Protein AF-K9X4X9-F1 (afdb_monomer_lite)

Structure (mmCIF, N/CA/C/O backbone):
data_AF-K9X4X9-F1
#
_entry.id   AF-K9X4X9-F1
#
loop_
_atom_site.group_PDB
_atom_site.id
_atom_site.type_symbol
_atom_site.label_atom_id
_atom_site.label_alt_id
_atom_site.label_comp_id
_atom_site.label_asym_id
_atom_site.label_entity_id
_atom_site.label_seq_id
_atom_site.pdbx_PDB_ins_code
_atom_site.Cartn_x
_atom_site.Cartn_y
_atom_site.Cartn_z
_atom_site.occupancy
_atom_site.B_iso_or_equiv
_atom_site.auth_seq_id
_atom_site.auth_comp_id
_atom_site.auth_asym_id
_atom_site.auth_atom_id
_atom_site.pdbx_PDB_model_num
ATOM 1 N N . MET A 1 1 ? 23.370 37.258 -45.694 1.00 56.53 1 MET A N 1
ATOM 2 C CA . MET A 1 1 ? 23.788 35.874 -45.367 1.00 56.53 1 MET A CA 1
ATOM 3 C 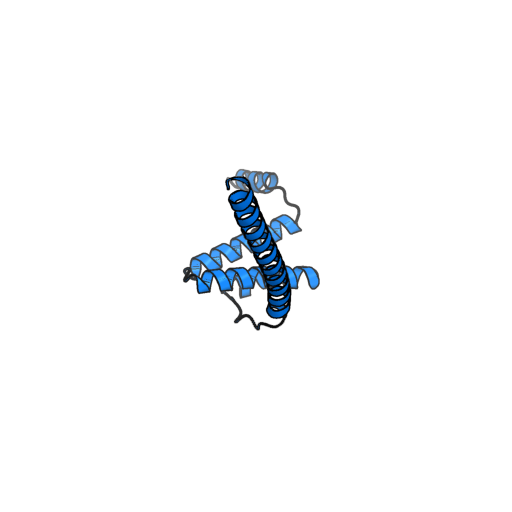C . MET A 1 1 ? 23.492 35.507 -43.913 1.00 56.53 1 MET A C 1
ATOM 5 O O . MET A 1 1 ? 23.043 34.399 -43.683 1.00 56.53 1 MET A O 1
ATOM 9 N N . GLN A 1 2 ? 23.665 36.429 -42.957 1.00 54.97 2 GLN A N 1
ATOM 10 C CA . GLN A 1 2 ? 23.381 36.208 -41.527 1.00 54.97 2 GLN A CA 1
ATOM 11 C C . GLN A 1 2 ? 21.885 35.968 -41.223 1.00 54.97 2 GLN A C 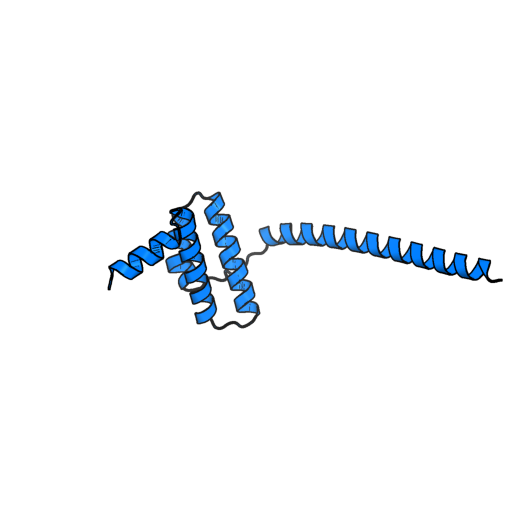1
ATOM 13 O O . GLN A 1 2 ? 21.556 34.992 -40.563 1.00 54.97 2 GLN A O 1
ATOM 18 N N . TYR A 1 3 ? 20.989 36.744 -41.846 1.00 58.16 3 TYR A N 1
ATOM 19 C CA . TYR A 1 3 ? 19.528 36.596 -41.716 1.00 58.16 3 TYR A CA 1
ATOM 20 C C . TYR A 1 3 ? 18.979 35.215 -42.128 1.00 58.16 3 TYR A C 1
ATOM 22 O O . TYR A 1 3 ? 18.057 34.705 -41.510 1.00 58.16 3 TYR A O 1
ATOM 30 N N . HIS A 1 4 ? 19.580 34.551 -43.123 1.00 59.78 4 HIS A N 1
ATOM 31 C CA . HIS A 1 4 ? 19.112 33.228 -43.562 1.00 59.78 4 HIS A CA 1
ATOM 32 C C . HIS A 1 4 ? 19.465 32.098 -42.590 1.00 59.78 4 HIS A C 1
ATOM 34 O O . HIS A 1 4 ? 18.807 31.062 -42.592 1.00 59.78 4 HIS A O 1
ATOM 40 N N . ILE A 1 5 ? 20.514 32.269 -41.783 1.00 63.44 5 ILE A N 1
ATOM 41 C CA . ILE A 1 5 ? 20.930 31.257 -40.807 1.00 63.44 5 ILE A CA 1
ATOM 42 C C . ILE A 1 5 ? 19.993 31.295 -39.594 1.00 63.44 5 ILE A C 1
ATOM 44 O O . ILE A 1 5 ? 19.619 30.239 -39.089 1.00 63.44 5 ILE A O 1
ATOM 48 N N . GLU A 1 6 ? 19.565 32.486 -39.172 1.00 67.88 6 GLU A N 1
ATOM 49 C CA . GLU A 1 6 ? 18.624 32.670 -38.060 1.00 67.88 6 GLU A CA 1
ATOM 50 C C . GLU A 1 6 ? 17.243 32.074 -38.370 1.00 67.88 6 GLU A C 1
ATOM 52 O O . GLU A 1 6 ? 16.706 31.339 -37.541 1.00 67.88 6 GLU A O 1
ATOM 57 N N . ASP A 1 7 ? 16.730 32.257 -39.590 1.00 70.38 7 ASP A N 1
ATOM 58 C CA . ASP A 1 7 ? 15.457 31.658 -40.022 1.00 70.38 7 ASP A CA 1
ATOM 59 C C . ASP A 1 7 ? 15.497 30.119 -40.029 1.00 70.38 7 ASP A C 1
ATOM 61 O O . ASP A 1 7 ? 14.554 29.459 -39.591 1.00 70.38 7 ASP A O 1
ATOM 65 N N . ILE A 1 8 ? 16.607 29.521 -40.483 1.00 69.75 8 ILE A N 1
ATOM 66 C CA . ILE A 1 8 ? 16.777 28.057 -40.507 1.00 69.75 8 ILE A CA 1
ATOM 67 C C . ILE A 1 8 ? 16.855 27.485 -39.086 1.00 69.75 8 ILE A C 1
ATOM 69 O O . ILE A 1 8 ? 16.330 26.399 -38.822 1.00 69.75 8 ILE A O 1
ATOM 73 N N . VAL A 1 9 ? 17.524 28.188 -38.169 1.00 72.50 9 VAL A N 1
ATOM 74 C CA . VAL A 1 9 ? 17.613 27.786 -36.759 1.00 72.50 9 VAL A CA 1
ATOM 75 C C . VAL A 1 9 ? 16.249 27.914 -36.081 1.00 72.50 9 VAL A C 1
ATOM 77 O O . VAL A 1 9 ? 15.844 26.985 -35.382 1.00 72.50 9 VAL A O 1
ATOM 80 N N . SER A 1 10 ? 15.515 28.995 -36.358 1.00 77.06 10 SER A N 1
ATOM 81 C CA . SER A 1 10 ? 14.158 29.220 -35.852 1.00 77.06 10 SER A CA 1
ATOM 82 C C . SER A 1 10 ? 13.200 28.106 -36.290 1.00 77.06 10 SER A C 1
ATOM 84 O O . SER A 1 10 ? 12.624 27.421 -35.445 1.00 77.06 10 SER A O 1
ATOM 86 N N . LEU A 1 11 ? 13.153 27.798 -37.592 1.00 77.88 11 LEU A N 1
ATOM 87 C CA . LEU A 1 11 ? 12.315 26.729 -38.153 1.00 77.88 11 LEU A CA 1
ATOM 88 C C . LEU A 1 11 ? 12.635 25.341 -37.582 1.00 77.88 11 LEU A C 1
ATOM 90 O O . LEU A 1 11 ? 11.736 24.533 -37.348 1.00 77.88 11 LEU A O 1
ATOM 94 N N . LYS A 1 12 ? 13.919 25.038 -37.346 1.00 82.00 12 LYS A N 1
ATOM 95 C CA . LYS A 1 12 ? 14.306 23.780 -36.690 1.00 82.00 12 LYS A CA 1
ATOM 96 C C . LYS A 1 12 ? 13.866 23.742 -35.232 1.00 82.00 12 LYS A C 1
ATOM 98 O O . LYS A 1 12 ? 13.446 22.686 -34.772 1.00 82.00 12 LYS A O 1
ATOM 103 N N . SER A 1 13 ? 13.979 24.858 -34.517 1.00 77.94 13 SER A N 1
ATOM 104 C CA . SER A 1 13 ? 13.585 24.937 -33.110 1.00 77.94 13 SER A CA 1
ATOM 105 C C . SER A 1 13 ? 12.076 24.783 -32.928 1.00 77.94 13 SER A C 1
ATOM 107 O O . SER A 1 13 ? 11.649 24.021 -32.068 1.00 77.94 13 SER A O 1
ATOM 109 N N . GLU A 1 14 ? 11.282 25.403 -33.799 1.00 83.06 14 GLU A N 1
ATOM 110 C CA . GLU A 1 14 ? 9.822 25.323 -33.780 1.00 83.06 14 GLU A CA 1
ATOM 111 C C . GLU A 1 14 ? 9.345 23.895 -34.054 1.00 83.06 14 GLU A C 1
ATOM 113 O O . GLU A 1 14 ? 8.551 23.350 -33.294 1.00 83.06 14 GLU A O 1
ATOM 118 N N . LYS A 1 15 ? 9.946 23.228 -35.047 1.00 86.44 15 LYS A N 1
ATOM 119 C CA . LYS A 1 15 ? 9.670 21.816 -35.324 1.00 86.44 15 LYS A CA 1
ATOM 120 C C . LYS A 1 15 ? 9.991 20.906 -34.131 1.00 86.44 15 LYS A C 1
ATOM 122 O O . LYS A 1 15 ? 9.197 20.037 -33.800 1.00 86.44 15 LYS A O 1
ATOM 127 N N . ILE A 1 16 ? 11.129 21.123 -33.466 1.00 87.44 16 ILE A N 1
ATOM 128 C CA . ILE A 1 16 ? 11.513 20.344 -32.276 1.00 87.44 16 ILE A CA 1
ATOM 129 C C . ILE A 1 16 ? 10.514 20.555 -31.132 1.00 87.44 16 ILE A C 1
ATOM 131 O O . ILE A 1 16 ? 10.198 19.605 -30.422 1.00 87.44 16 ILE A O 1
ATOM 135 N N . ILE A 1 17 ? 10.024 21.781 -30.939 1.00 88.25 17 ILE A N 1
ATOM 136 C CA . ILE A 1 17 ? 9.035 22.088 -29.899 1.00 88.25 17 ILE A CA 1
ATOM 137 C C . ILE A 1 17 ? 7.720 21.363 -30.190 1.00 88.25 17 ILE A C 1
ATOM 139 O O . ILE A 1 17 ? 7.196 20.703 -29.298 1.00 88.25 17 ILE A O 1
ATOM 143 N N . THR A 1 18 ? 7.237 21.407 -31.433 1.00 91.75 18 THR A N 1
ATOM 144 C CA . THR A 1 18 ? 6.014 20.696 -31.832 1.00 91.75 18 THR A CA 1
ATOM 145 C C . THR A 1 18 ? 6.146 19.184 -31.640 1.00 91.75 18 THR A C 1
ATOM 147 O O . THR A 1 18 ? 5.261 18.565 -31.053 1.00 91.75 18 THR A O 1
ATOM 150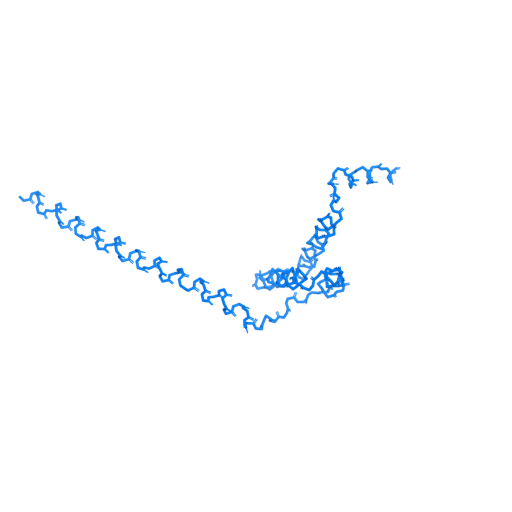 N N . ASP A 1 19 ? 7.277 18.598 -32.044 1.00 93.31 19 ASP A N 1
ATOM 151 C CA . ASP A 1 19 ? 7.535 17.164 -31.865 1.00 93.31 19 ASP A CA 1
ATOM 152 C C . ASP A 1 19 ? 7.557 16.776 -30.363 1.00 93.31 19 ASP A C 1
ATOM 154 O O . ASP A 1 19 ? 7.109 15.695 -29.975 1.00 93.31 19 ASP A O 1
ATOM 158 N N . LEU A 1 20 ? 8.055 17.659 -29.485 1.00 90.81 20 LEU A N 1
ATOM 159 C CA . LEU A 1 20 ? 8.071 17.438 -28.032 1.00 90.81 20 LEU A CA 1
ATOM 160 C C . LEU A 1 20 ? 6.684 17.560 -27.391 1.00 90.81 20 LEU A C 1
ATOM 162 O O . LEU A 1 20 ? 6.378 16.806 -26.463 1.00 90.81 20 LEU A O 1
ATOM 166 N N . GLU A 1 21 ? 5.857 18.493 -27.858 1.00 92.50 21 GLU A N 1
ATOM 167 C CA . GLU A 1 21 ? 4.475 18.652 -27.394 1.00 92.50 21 GLU A CA 1
ATOM 168 C C . GLU A 1 21 ? 3.630 17.424 -27.748 1.00 92.50 21 GLU A C 1
ATOM 170 O O . GLU A 1 21 ? 2.907 16.907 -26.892 1.00 92.50 21 GLU A O 1
ATOM 175 N N . GLU A 1 22 ? 3.791 16.894 -28.962 1.00 94.12 22 GLU A N 1
ATOM 176 C CA . GLU A 1 22 ? 3.104 15.678 -29.407 1.00 94.12 22 GLU A CA 1
ATOM 177 C C . GLU A 1 22 ? 3.492 14.466 -28.540 1.00 94.12 22 GLU A C 1
ATOM 179 O O . GLU A 1 22 ? 2.624 13.747 -28.032 1.00 94.12 22 GLU A O 1
ATOM 184 N N . LEU A 1 23 ? 4.789 14.296 -28.256 1.00 92.44 23 LEU A N 1
ATOM 185 C CA . LEU A 1 23 ? 5.283 13.243 -27.360 1.00 92.44 23 LEU A CA 1
ATOM 186 C C . LEU A 1 23 ? 4.753 13.380 -25.925 1.00 92.44 23 LEU A C 1
ATOM 188 O O . LEU A 1 23 ? 4.456 12.375 -25.270 1.00 92.44 23 LEU A O 1
ATOM 192 N N . ALA A 1 24 ? 4.634 14.607 -25.414 1.00 90.69 24 ALA A N 1
ATOM 193 C CA . ALA A 1 24 ? 4.075 14.851 -24.088 1.00 90.69 24 ALA A CA 1
ATOM 194 C C . ALA A 1 24 ? 2.594 14.445 -24.023 1.00 90.69 24 ALA A C 1
ATOM 196 O O . ALA A 1 24 ? 2.164 13.813 -23.051 1.00 90.69 24 ALA A O 1
ATOM 197 N N . GLU A 1 25 ? 1.826 14.738 -25.073 1.00 93.25 25 GLU A N 1
ATOM 198 C CA . GLU A 1 25 ? 0.413 14.377 -25.155 1.00 93.25 25 GLU A CA 1
ATOM 199 C C . GLU A 1 25 ? 0.208 12.854 -25.256 1.00 93.25 25 GLU A C 1
ATOM 201 O O . GLU A 1 25 ? -0.683 12.284 -24.613 1.00 93.25 25 GLU A O 1
ATOM 206 N N . GLU A 1 26 ? 1.063 12.159 -26.012 1.00 94.44 26 GLU A N 1
ATOM 207 C CA . GLU A 1 26 ? 1.074 10.694 -26.068 1.00 94.44 26 GLU A CA 1
ATOM 208 C C . GLU A 1 26 ? 1.412 10.062 -24.713 1.00 94.44 26 GLU A C 1
ATOM 210 O O . GLU A 1 26 ? 0.725 9.133 -24.271 1.00 94.44 26 GLU A O 1
ATOM 215 N N . LEU A 1 27 ? 2.417 10.586 -24.006 1.00 88.75 27 LEU A N 1
ATOM 216 C CA . LEU A 1 27 ? 2.773 10.128 -22.661 1.00 88.75 27 LEU A CA 1
ATOM 217 C C . LEU A 1 27 ? 1.615 10.306 -21.674 1.00 88.75 27 LEU A C 1
ATOM 219 O O . LEU A 1 27 ? 1.361 9.422 -20.849 1.00 88.75 27 LEU A O 1
ATOM 223 N N . GLU A 1 28 ? 0.869 11.407 -21.772 1.00 90.75 28 GLU A N 1
ATOM 224 C CA . GLU A 1 28 ? -0.307 11.631 -20.934 1.00 90.75 28 GLU A CA 1
ATOM 225 C C . GLU A 1 28 ? -1.425 10.617 -21.238 1.00 90.75 28 GLU A C 1
ATOM 227 O O . GLU A 1 28 ? -2.044 10.057 -20.321 1.00 90.75 28 GLU A O 1
ATOM 232 N N . LYS A 1 29 ? -1.657 10.317 -22.522 1.00 91.56 29 LYS A N 1
ATOM 233 C CA . LYS A 1 29 ? -2.609 9.281 -22.953 1.00 91.56 29 LYS A CA 1
ATOM 234 C C . LYS A 1 29 ? -2.195 7.902 -22.434 1.00 91.56 29 LYS A C 1
ATOM 236 O O . LYS A 1 29 ? -3.027 7.208 -21.840 1.00 91.56 29 LYS A O 1
ATOM 241 N N . LEU A 1 30 ? -0.922 7.527 -22.567 1.00 85.31 30 LEU A N 1
ATOM 242 C CA . LEU A 1 30 ? -0.380 6.263 -22.053 1.00 85.31 30 LEU A CA 1
ATOM 243 C C . LEU A 1 30 ? -0.478 6.167 -20.528 1.00 85.31 30 LEU A C 1
ATOM 245 O O . LEU A 1 30 ? -0.854 5.120 -20.003 1.00 85.31 30 LEU A O 1
ATOM 249 N N . SER A 1 31 ? -0.220 7.261 -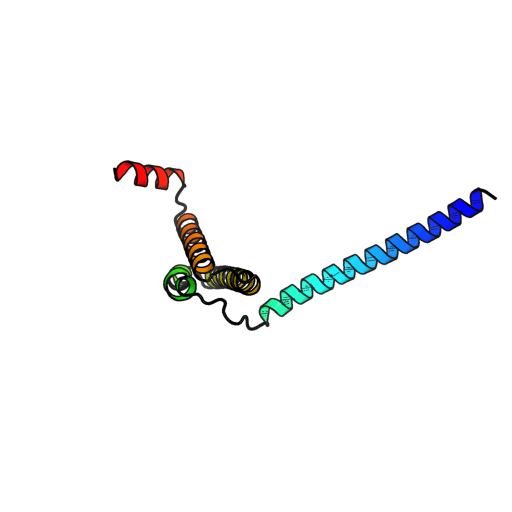19.812 1.00 76.81 31 SER A N 1
ATOM 250 C CA . SER A 1 31 ? -0.401 7.365 -18.360 1.00 76.81 31 SER A CA 1
ATOM 251 C C . SER A 1 31 ? -1.841 7.046 -17.943 1.00 76.81 31 SER A C 1
ATOM 253 O O . SER A 1 31 ? -2.074 6.161 -17.110 1.00 76.81 31 SER A O 1
ATOM 255 N N . LYS A 1 32 ? -2.830 7.694 -18.575 1.00 85.62 32 LYS A N 1
ATOM 256 C CA . LYS A 1 32 ? -4.259 7.448 -18.310 1.00 85.62 32 LYS A CA 1
ATOM 257 C C . LYS A 1 32 ? -4.646 6.000 -18.610 1.00 85.62 32 LYS A C 1
ATOM 259 O O . LYS A 1 32 ? -5.411 5.393 -17.855 1.00 85.62 32 LYS A O 1
ATOM 264 N N . LEU A 1 33 ? -4.113 5.435 -19.689 1.00 81.50 33 LEU A N 1
ATOM 265 C CA . LEU A 1 33 ? -4.402 4.070 -20.123 1.00 81.50 33 LEU A CA 1
ATOM 266 C C . LEU A 1 33 ? -3.776 3.031 -19.182 1.00 81.50 33 LEU A C 1
ATOM 268 O O . LEU A 1 33 ? -4.457 2.090 -18.779 1.00 81.50 33 LEU A O 1
ATOM 272 N N . ASN A 1 34 ? -2.542 3.254 -18.727 1.00 74.81 34 ASN A N 1
ATOM 273 C CA . ASN A 1 34 ? -1.883 2.434 -17.711 1.00 74.81 34 ASN A CA 1
ATOM 274 C C . ASN A 1 34 ? -2.670 2.461 -16.389 1.00 74.81 34 ASN A C 1
ATOM 276 O O . ASN A 1 34 ? -2.945 1.416 -15.803 1.00 74.81 34 ASN A O 1
ATOM 280 N N . LYS A 1 35 ? -3.164 3.637 -15.978 1.00 71.31 35 LYS A N 1
ATOM 281 C CA . LYS A 1 35 ? -4.047 3.783 -14.808 1.00 71.31 35 LYS A CA 1
ATOM 282 C C . LYS A 1 35 ? -5.332 2.955 -14.930 1.00 71.31 35 LYS A C 1
ATOM 284 O O . LYS A 1 35 ? -5.772 2.355 -13.955 1.00 71.31 35 LYS A O 1
ATOM 289 N N . ARG A 1 36 ? -5.922 2.878 -16.130 1.00 74.12 36 ARG A N 1
ATOM 290 C CA . ARG A 1 36 ? -7.097 2.030 -16.402 1.00 74.12 36 ARG A CA 1
ATOM 291 C C . ARG A 1 36 ? -6.746 0.545 -16.425 1.00 74.12 36 ARG A C 1
ATOM 293 O O . ARG A 1 36 ? -7.487 -0.248 -15.857 1.00 74.12 36 ARG A O 1
ATOM 300 N N . LEU A 1 37 ? -5.628 0.163 -17.039 1.00 71.94 37 LEU A N 1
ATOM 301 C CA . LEU A 1 37 ? -5.165 -1.227 -17.094 1.00 71.94 37 LEU A CA 1
ATOM 302 C C . LEU A 1 37 ? -4.795 -1.774 -15.714 1.00 71.94 37 LEU A C 1
ATOM 304 O O . LEU A 1 37 ? -5.037 -2.950 -15.456 1.00 71.94 37 LEU A O 1
ATOM 308 N N . ARG A 1 38 ? -4.308 -0.929 -14.796 1.00 59.72 38 ARG A N 1
ATOM 309 C CA . ARG A 1 38 ? -4.104 -1.292 -13.383 1.00 59.72 38 ARG A CA 1
ATOM 310 C C . ARG A 1 38 ? -5.364 -1.858 -12.727 1.00 59.72 38 ARG A C 1
ATOM 312 O O . ARG A 1 38 ? -5.249 -2.791 -11.947 1.00 59.72 38 ARG A O 1
ATOM 319 N N . LYS A 1 39 ? -6.556 -1.376 -13.100 1.00 57.25 39 LYS A N 1
ATOM 320 C CA . LYS A 1 39 ? -7.838 -1.911 -12.605 1.00 57.25 39 LYS A CA 1
ATOM 321 C C . LYS A 1 39 ? -8.085 -3.366 -13.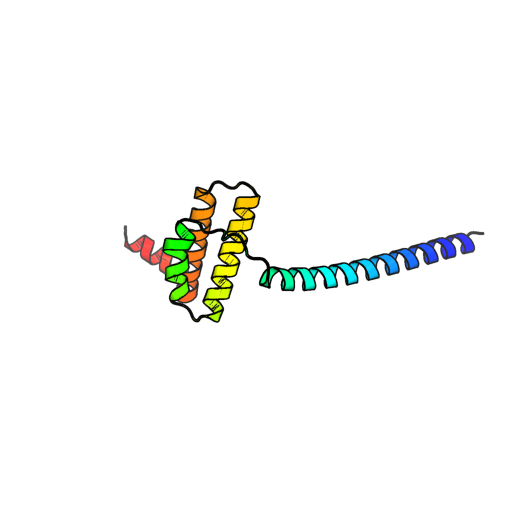033 1.00 57.25 39 LYS A C 1
ATOM 323 O O . LYS A 1 39 ? -8.804 -4.089 -12.355 1.00 57.25 39 LYS A O 1
ATOM 328 N N . TYR A 1 40 ? -7.514 -3.783 -14.164 1.00 52.97 40 TYR A N 1
ATOM 329 C CA . TYR A 1 40 ? -7.745 -5.096 -14.777 1.00 52.97 40 TYR A CA 1
ATOM 330 C C . TYR A 1 40 ? -6.559 -6.052 -14.644 1.00 52.97 40 TYR A C 1
ATOM 332 O O . TYR A 1 40 ? -6.712 -7.255 -14.861 1.00 52.97 40 TYR A O 1
ATOM 340 N N . LYS A 1 41 ? -5.374 -5.552 -14.277 1.00 46.97 41 LYS A N 1
ATOM 341 C CA . LYS A 1 41 ? -4.230 -6.400 -13.960 1.00 46.97 41 LYS A CA 1
ATOM 342 C C . LYS A 1 41 ? -4.560 -7.141 -12.667 1.00 46.97 41 LYS A C 1
ATOM 344 O O . LYS A 1 41 ? -4.590 -6.537 -11.600 1.00 46.97 41 LYS A O 1
ATOM 349 N N . LYS A 1 42 ? -4.796 -8.455 -12.756 1.00 46.56 42 LYS A N 1
ATOM 350 C CA . LYS A 1 42 ? -4.718 -9.339 -11.588 1.00 46.56 42 LYS A CA 1
ATOM 351 C C . LYS A 1 42 ? -3.301 -9.209 -11.042 1.00 46.56 42 LYS A C 1
ATOM 353 O O . LYS A 1 42 ? -2.366 -9.789 -11.585 1.00 46.56 42 LYS A O 1
ATOM 358 N N . VAL A 1 43 ? -3.139 -8.366 -10.031 1.00 52.56 43 VAL A N 1
ATOM 359 C CA . VAL A 1 43 ? -1.930 -8.317 -9.222 1.00 52.56 43 VAL A CA 1
ATOM 360 C C . VAL A 1 43 ? -1.835 -9.705 -8.598 1.00 52.56 43 VAL A C 1
ATOM 362 O O . VAL A 1 43 ? -2.757 -10.105 -7.886 1.00 52.56 43 VAL A O 1
ATOM 365 N N . GLU A 1 44 ? -0.792 -10.479 -8.924 1.00 55.53 44 GLU A N 1
ATOM 366 C CA . GLU A 1 44 ? -0.406 -11.593 -8.053 1.00 55.53 44 GLU A CA 1
ATOM 367 C C . GLU A 1 44 ? -0.306 -10.978 -6.669 1.00 55.53 44 GLU A C 1
ATOM 369 O O . GLU A 1 44 ? 0.473 -10.032 -6.506 1.00 55.53 44 GLU A O 1
ATOM 374 N N . PRO A 1 45 ? -1.180 -11.366 -5.731 1.00 57.12 45 PRO A N 1
ATOM 375 C CA . PRO A 1 45 ? -1.375 -10.553 -4.559 1.00 57.12 45 PRO A CA 1
ATOM 376 C C . PRO A 1 45 ? -0.020 -10.494 -3.867 1.00 57.12 45 PRO A C 1
ATOM 378 O O . PRO A 1 45 ? 0.594 -11.528 -3.595 1.00 57.12 45 PRO A O 1
ATOM 381 N N . GLY A 1 46 ? 0.473 -9.275 -3.623 1.00 64.50 46 GLY A N 1
ATOM 382 C CA . GLY A 1 46 ? 1.630 -9.016 -2.767 1.00 64.50 46 GLY A CA 1
ATOM 383 C C . GLY A 1 46 ? 1.295 -9.364 -1.315 1.00 64.50 46 GLY A C 1
ATOM 384 O O . GLY A 1 46 ? 1.550 -8.581 -0.403 1.00 64.50 46 GLY A O 1
ATOM 385 N N . GLU A 1 47 ? 0.619 -10.494 -1.117 1.00 77.12 47 GLU A N 1
ATOM 386 C CA . GLU A 1 47 ? 0.085 -10.998 0.121 1.00 77.12 47 GLU A CA 1
ATOM 387 C C . GLU A 1 47 ? 1.267 -11.503 0.929 1.00 77.12 47 GLU A C 1
ATOM 389 O O . GLU A 1 47 ? 1.884 -12.534 0.663 1.00 77.12 47 GLU A O 1
ATOM 394 N N . THR A 1 48 ? 1.618 -10.718 1.926 1.00 86.25 48 THR A N 1
ATOM 395 C CA . THR A 1 48 ? 2.516 -11.127 2.981 1.00 86.25 48 THR A CA 1
ATOM 396 C C . THR A 1 48 ? 1.711 -11.612 4.176 1.00 86.25 48 THR A C 1
ATOM 398 O O . THR A 1 48 ? 0.498 -11.402 4.288 1.00 86.25 48 THR A O 1
ATOM 401 N N . TRP A 1 49 ? 2.401 -12.257 5.112 1.00 91.94 49 TRP A N 1
ATOM 402 C CA . TRP A 1 49 ? 1.781 -12.707 6.351 1.00 91.94 49 TRP A CA 1
ATOM 403 C C . TRP A 1 49 ? 1.100 -11.543 7.089 1.00 91.94 49 TRP A C 1
ATOM 405 O O . TRP A 1 49 ? -0.049 -11.673 7.506 1.00 91.94 49 TRP A O 1
ATOM 415 N N . VAL A 1 50 ? 1.759 -10.377 7.170 1.00 91.38 50 VAL A N 1
ATOM 416 C CA . VAL A 1 50 ? 1.189 -9.196 7.837 1.00 91.38 50 VAL A CA 1
ATOM 417 C C . VAL A 1 50 ? -0.006 -8.638 7.068 1.00 91.38 50 VAL A C 1
ATOM 419 O O . VAL A 1 50 ? -1.005 -8.286 7.695 1.00 91.38 50 VAL A O 1
ATOM 422 N N . SER A 1 51 ? 0.035 -8.580 5.728 1.00 90.94 51 SER A N 1
ATOM 423 C CA . SER A 1 51 ? -1.129 -8.073 4.984 1.00 90.94 51 SER A CA 1
ATOM 424 C C . SER A 1 51 ? -2.354 -8.973 5.137 1.00 90.94 51 SER A C 1
ATOM 426 O O . SER A 1 51 ? -3.474 -8.473 5.210 1.00 90.94 51 SER A O 1
ATOM 428 N N . ARG A 1 52 ? -2.141 -10.290 5.234 1.00 90.00 52 ARG A N 1
ATOM 429 C CA . ARG A 1 52 ? -3.208 -11.282 5.384 1.00 90.00 52 ARG A CA 1
ATOM 430 C C . ARG A 1 52 ? -3.819 -11.281 6.782 1.00 90.00 52 ARG A C 1
ATOM 432 O O . ARG A 1 52 ? -5.036 -11.266 6.914 1.00 90.00 52 ARG A O 1
ATOM 439 N N . TRP A 1 53 ? -2.981 -11.316 7.816 1.00 93.00 53 TRP A N 1
ATOM 440 C CA . TRP A 1 53 ? -3.431 -11.586 9.185 1.00 93.00 53 TRP A CA 1
ATOM 441 C C . TRP A 1 53 ? -3.590 -10.345 10.060 1.00 93.00 53 TRP A C 1
ATOM 443 O O . TRP A 1 53 ? -4.217 -10.435 11.109 1.00 93.00 53 TRP A O 1
ATOM 453 N N . ILE A 1 54 ? -3.046 -9.196 9.651 1.00 92.50 54 ILE A N 1
ATOM 454 C CA . ILE A 1 54 ? -3.108 -7.955 10.435 1.00 92.50 54 ILE A CA 1
ATOM 455 C C . ILE A 1 54 ? -3.791 -6.854 9.626 1.00 92.50 54 ILE A C 1
ATOM 457 O O . ILE A 1 54 ? -4.854 -6.370 10.010 1.00 92.50 54 ILE A O 1
ATOM 461 N N . ALA A 1 55 ? -3.212 -6.490 8.481 1.00 92.00 55 ALA A N 1
ATOM 462 C CA . ALA A 1 55 ? -3.675 -5.346 7.702 1.00 92.00 55 ALA A CA 1
ATOM 463 C C . ALA A 1 55 ? -5.097 -5.548 7.166 1.00 92.00 55 ALA A C 1
ATOM 465 O O . ALA A 1 55 ? -5.939 -4.672 7.336 1.00 92.00 55 ALA A O 1
ATOM 466 N N . SER A 1 56 ? -5.379 -6.711 6.565 1.00 90.69 56 SER A N 1
ATOM 467 C CA . SER A 1 56 ? -6.704 -7.019 6.019 1.00 90.69 56 SER A CA 1
ATOM 468 C C . SER A 1 56 ? -7.791 -6.990 7.095 1.00 90.69 56 SER A C 1
ATOM 470 O O . SER A 1 56 ? -8.725 -6.210 6.926 1.00 90.69 56 SER A O 1
ATOM 472 N N . PRO A 1 57 ? -7.689 -7.727 8.223 1.00 92.75 57 PRO A N 1
ATOM 473 C CA . PRO A 1 57 ? -8.682 -7.643 9.296 1.00 92.75 57 PRO A CA 1
ATOM 474 C C . PRO A 1 57 ? -8.953 -6.218 9.783 1.00 92.75 57 PRO A C 1
ATOM 476 O O . PRO A 1 57 ? -10.108 -5.852 9.976 1.00 92.75 57 PRO A O 1
ATOM 479 N N . ILE A 1 58 ? -7.908 -5.398 9.926 1.00 90.94 58 ILE A N 1
ATOM 480 C CA . ILE A 1 58 ? -8.054 -3.997 10.334 1.00 90.94 58 ILE A CA 1
ATOM 481 C C . ILE A 1 58 ? -8.751 -3.182 9.240 1.00 90.94 58 ILE A C 1
ATOM 483 O O . ILE A 1 58 ? -9.664 -2.419 9.539 1.00 90.94 58 ILE A O 1
ATOM 487 N N . ALA A 1 59 ? -8.391 -3.380 7.972 1.00 89.44 59 ALA A N 1
ATOM 488 C CA . ALA A 1 59 ? -9.031 -2.715 6.840 1.00 89.44 59 ALA A CA 1
ATOM 489 C C . ALA A 1 59 ? -10.527 -3.073 6.709 1.00 89.44 59 ALA A C 1
ATOM 491 O O . ALA A 1 59 ? -11.325 -2.233 6.299 1.00 89.44 59 ALA A O 1
ATOM 492 N N . TYR A 1 60 ? -10.940 -4.285 7.099 1.00 89.44 60 TYR A N 1
ATOM 493 C CA . TYR A 1 60 ? -12.351 -4.699 7.103 1.00 89.44 60 TYR A CA 1
ATOM 494 C C . TYR A 1 60 ? -13.225 -3.967 8.131 1.00 89.44 60 TYR A C 1
ATOM 496 O O . TYR A 1 60 ? -14.447 -4.057 8.039 1.00 89.44 60 TYR A O 1
ATOM 504 N N . LEU A 1 61 ? -12.632 -3.210 9.058 1.00 88.75 61 LEU A N 1
ATOM 505 C CA . LEU A 1 61 ? -13.368 -2.330 9.972 1.00 88.75 61 LEU A CA 1
ATOM 506 C C . LEU A 1 61 ? -13.828 -1.023 9.301 1.00 88.75 61 LEU A C 1
ATOM 508 O O . LEU A 1 61 ? -14.606 -0.272 9.888 1.00 88.75 61 LEU A O 1
ATOM 512 N N . PHE A 1 62 ? -13.353 -0.737 8.085 1.00 83.62 62 PHE A N 1
ATOM 513 C CA . PHE A 1 62 ? -13.655 0.486 7.343 1.00 83.62 62 PHE A CA 1
ATOM 514 C C . PHE A 1 62 ? -14.729 0.266 6.265 1.00 83.62 62 PHE A C 1
ATOM 516 O O . PHE A 1 62 ? -14.935 -0.869 5.820 1.00 83.62 62 PHE A O 1
ATOM 523 N N . PRO A 1 63 ? -15.395 1.346 5.797 1.00 88.06 63 PRO A N 1
ATOM 524 C CA . PRO A 1 63 ? -16.319 1.276 4.670 1.00 88.06 63 PRO A CA 1
ATOM 525 C C . PRO A 1 63 ? -15.677 0.637 3.426 1.00 88.06 63 PRO A C 1
ATOM 527 O O . PRO A 1 63 ? -14.473 0.831 3.208 1.00 88.06 63 PRO A O 1
ATOM 530 N N . PRO A 1 64 ? -16.458 -0.090 2.602 1.00 82.44 64 PRO A N 1
ATOM 531 C CA . PRO A 1 64 ? -15.952 -0.857 1.465 1.00 82.44 64 PRO A CA 1
ATOM 532 C C . PRO A 1 64 ? -15.027 -0.072 0.536 1.00 82.44 64 PRO A C 1
ATOM 534 O O . PRO A 1 64 ? -13.975 -0.582 0.163 1.00 82.44 64 PRO A O 1
ATOM 537 N N . GLU A 1 65 ? -15.371 1.180 0.234 1.00 84.75 65 GLU A N 1
ATOM 538 C CA . GLU A 1 65 ? -14.639 2.025 -0.708 1.00 84.75 65 GLU A CA 1
ATOM 539 C C . GLU A 1 65 ? -13.227 2.336 -0.193 1.00 84.75 65 GLU A C 1
ATOM 541 O O . GLU A 1 65 ? -12.242 2.116 -0.896 1.00 84.75 65 GLU A O 1
ATOM 546 N N . ARG A 1 66 ? -13.111 2.772 1.071 1.00 84.62 66 ARG A N 1
ATOM 547 C CA . ARG A 1 66 ? -11.807 3.083 1.688 1.00 84.62 66 ARG A CA 1
ATOM 548 C C . ARG A 1 66 ? -10.969 1.833 1.911 1.00 84.62 66 ARG A C 1
ATOM 550 O O . ARG A 1 66 ? -9.749 1.882 1.807 1.00 84.62 66 ARG A O 1
ATOM 557 N N . ARG A 1 67 ? -11.618 0.719 2.253 1.00 87.81 67 ARG A N 1
ATOM 558 C CA . ARG A 1 67 ? -10.957 -0.576 2.429 1.00 87.81 67 ARG A CA 1
ATOM 559 C C . ARG A 1 67 ? -10.311 -1.038 1.126 1.00 87.81 67 ARG A C 1
ATOM 561 O O . ARG A 1 67 ? -9.165 -1.473 1.149 1.00 87.81 67 ARG A O 1
ATOM 568 N N . GLU A 1 68 ? -11.048 -0.985 0.020 1.00 87.56 68 GLU A N 1
ATOM 569 C CA . GLU A 1 68 ? -10.562 -1.425 -1.291 1.00 87.56 68 GLU A CA 1
ATOM 570 C C . GLU A 1 68 ? -9.415 -0.553 -1.792 1.00 87.56 68 GLU A C 1
ATOM 572 O O . GLU A 1 68 ? -8.403 -1.092 -2.235 1.00 87.56 68 GLU A O 1
ATOM 577 N N . GLU A 1 69 ? -9.538 0.768 -1.649 1.00 88.81 69 GLU A N 1
ATOM 578 C CA . GLU A 1 69 ? -8.468 1.714 -1.974 1.00 88.81 69 GLU A CA 1
ATOM 579 C C . GLU A 1 69 ? -7.206 1.421 -1.153 1.00 88.81 69 GLU A C 1
ATOM 581 O O . GLU A 1 69 ? -6.135 1.175 -1.706 1.00 88.81 69 GLU A O 1
ATOM 586 N N . TRP A 1 70 ? -7.343 1.333 0.172 1.00 92.25 70 TRP A N 1
ATOM 587 C CA . TRP A 1 70 ? -6.196 1.146 1.054 1.00 92.25 70 TRP A CA 1
ATOM 588 C C . TRP A 1 70 ? -5.511 -0.218 0.883 1.00 92.25 70 TRP A C 1
ATOM 590 O O . TRP A 1 70 ? -4.281 -0.302 0.888 1.00 92.25 70 TRP A O 1
ATOM 600 N N . LEU A 1 71 ? -6.280 -1.302 0.725 1.00 90.25 71 LEU A N 1
ATOM 601 C CA . LEU A 1 71 ? -5.711 -2.627 0.457 1.00 90.25 71 LEU A CA 1
ATOM 602 C C . LEU A 1 71 ? -5.071 -2.692 -0.931 1.00 90.25 71 LEU A C 1
ATOM 604 O O . LEU A 1 71 ? -4.027 -3.328 -1.075 1.00 90.25 71 LEU A O 1
ATOM 608 N N . GLY A 1 72 ? -5.657 -2.019 -1.924 1.00 90.31 72 GLY A N 1
ATOM 609 C CA . GLY A 1 72 ? -5.063 -1.856 -3.248 1.00 90.31 72 GLY A CA 1
ATOM 610 C C . GLY A 1 72 ? -3.672 -1.230 -3.163 1.00 90.31 72 GLY A C 1
ATOM 611 O O . GLY A 1 72 ? -2.703 -1.839 -3.619 1.00 90.31 72 GLY A O 1
ATOM 612 N N . ASP A 1 73 ? -3.560 -0.090 -2.479 1.00 90.88 73 ASP A N 1
ATOM 613 C CA . ASP A 1 73 ? -2.289 0.610 -2.262 1.00 90.88 73 ASP A CA 1
ATOM 614 C C . ASP A 1 73 ? -1.272 -0.253 -1.501 1.00 90.88 73 ASP A C 1
ATOM 616 O O . ASP A 1 73 ? -0.084 -0.293 -1.833 1.00 90.88 73 ASP A O 1
ATOM 620 N N . LEU A 1 74 ? -1.721 -0.973 -0.466 1.00 92.31 74 LEU A N 1
ATOM 621 C CA . LEU A 1 74 ? -0.861 -1.862 0.313 1.00 92.31 74 LEU A CA 1
ATOM 622 C C . LEU A 1 74 ? -0.264 -2.974 -0.562 1.00 92.31 74 LEU A C 1
ATOM 624 O O . LEU A 1 74 ? 0.936 -3.248 -0.481 1.00 92.31 74 LEU A O 1
ATOM 628 N N . TYR A 1 75 ? -1.087 -3.619 -1.390 1.00 91.62 75 TYR A N 1
ATOM 629 C CA . TYR A 1 75 ? -0.636 -4.698 -2.265 1.00 91.62 75 TYR A CA 1
ATOM 630 C C . TYR A 1 75 ? 0.228 -4.197 -3.422 1.00 91.62 75 TYR A C 1
ATOM 632 O O . TYR A 1 75 ? 1.170 -4.900 -3.790 1.00 91.62 75 TYR A O 1
ATOM 640 N N . GLU A 1 76 ? -0.030 -2.997 -3.949 1.00 89.81 76 GLU A N 1
ATOM 641 C CA . GLU A 1 76 ? 0.833 -2.358 -4.949 1.00 89.81 76 GLU A CA 1
ATOM 642 C C . GLU A 1 76 ? 2.240 -2.146 -4.383 1.00 89.81 76 GLU A C 1
ATOM 644 O O . GLU A 1 76 ? 3.214 -2.633 -4.959 1.00 89.81 76 GLU A O 1
ATOM 649 N N . VAL A 1 77 ? 2.349 -1.538 -3.195 1.00 91.62 77 VAL A N 1
ATOM 650 C CA . VAL A 1 77 ? 3.646 -1.325 -2.535 1.00 91.62 77 VAL A CA 1
ATOM 651 C C . VAL A 1 77 ? 4.358 -2.651 -2.265 1.00 91.62 77 VAL A C 1
ATOM 653 O O . VAL A 1 77 ? 5.563 -2.760 -2.498 1.00 91.62 77 VAL A O 1
ATOM 656 N N . ASN A 1 78 ? 3.640 -3.687 -1.821 1.00 93.44 78 ASN A N 1
ATOM 657 C CA . ASN A 1 78 ? 4.248 -5.003 -1.611 1.00 93.44 78 ASN A CA 1
ATOM 658 C C . ASN A 1 78 ? 4.764 -5.608 -2.911 1.00 93.44 78 ASN A C 1
ATOM 660 O O . ASN A 1 78 ? 5.877 -6.128 -2.933 1.00 93.44 78 ASN A O 1
ATOM 664 N N . GLY A 1 79 ? 3.977 -5.529 -3.985 1.00 90.50 79 GLY A N 1
ATOM 665 C CA . GLY A 1 79 ? 4.379 -5.991 -5.307 1.00 90.50 79 GLY A CA 1
ATOM 666 C C . GLY A 1 79 ? 5.645 -5.285 -5.789 1.00 90.50 79 GLY A C 1
ATOM 667 O O . GLY A 1 79 ? 6.585 -5.945 -6.224 1.00 90.50 79 GLY A O 1
ATOM 668 N N . GLU A 1 80 ? 5.719 -3.961 -5.636 1.00 90.44 80 GLU A N 1
ATOM 669 C CA . GLU A 1 80 ? 6.906 -3.179 -5.995 1.00 90.44 80 GLU A CA 1
ATOM 670 C C . GLU A 1 80 ? 8.138 -3.546 -5.161 1.00 90.44 80 GLU A C 1
ATOM 672 O O . GLU A 1 80 ? 9.234 -3.698 -5.706 1.00 90.44 80 GLU A O 1
ATOM 677 N N . MET A 1 81 ? 7.983 -3.703 -3.843 1.00 92.88 81 MET A N 1
ATOM 678 C CA . MET A 1 81 ? 9.082 -4.102 -2.961 1.00 92.88 81 MET A CA 1
ATOM 679 C C . MET A 1 81 ? 9.582 -5.510 -3.299 1.00 92.88 81 MET A C 1
ATOM 681 O O . MET A 1 81 ? 10.788 -5.736 -3.388 1.00 92.88 81 MET A O 1
ATOM 685 N N . LEU A 1 82 ? 8.673 -6.456 -3.532 1.00 89.69 82 LEU A N 1
ATOM 686 C CA . LEU A 1 82 ? 9.034 -7.819 -3.918 1.00 89.69 82 LEU A CA 1
ATOM 687 C C . LEU A 1 82 ? 9.706 -7.855 -5.297 1.00 89.69 82 LEU A C 1
ATOM 689 O O . LEU A 1 82 ? 10.703 -8.553 -5.459 1.00 89.69 82 LEU A O 1
ATOM 693 N N . HIS A 1 83 ? 9.235 -7.052 -6.256 1.00 89.00 83 HIS A N 1
ATOM 694 C CA . HIS A 1 83 ? 9.871 -6.900 -7.569 1.00 89.00 83 HIS A CA 1
ATOM 695 C C . HIS A 1 83 ? 11.292 -6.325 -7.465 1.00 89.00 83 HIS A C 1
ATOM 697 O O . HIS A 1 83 ? 12.180 -6.702 -8.224 1.00 89.00 83 HIS A O 1
ATOM 703 N N . LYS A 1 84 ? 11.537 -5.424 -6.508 1.00 92.62 84 LYS A N 1
ATOM 704 C CA . LYS A 1 84 ? 12.875 -4.890 -6.199 1.00 92.62 84 LYS A CA 1
ATOM 705 C C . LYS A 1 84 ? 13.711 -5.822 -5.304 1.00 92.62 84 LYS A C 1
ATOM 707 O O . LYS A 1 84 ? 14.732 -5.393 -4.774 1.00 92.62 84 LYS A O 1
ATOM 712 N N . SER A 1 85 ? 13.292 -7.075 -5.117 1.00 91.62 85 SER A N 1
ATOM 713 C CA . SER A 1 85 ? 13.993 -8.091 -4.318 1.00 91.62 85 SER A CA 1
ATOM 714 C C . SER A 1 85 ? 14.192 -7.720 -2.844 1.00 91.62 85 SER A C 1
ATOM 716 O O . SER A 1 85 ? 15.151 -8.165 -2.209 1.00 91.62 85 SER A O 1
ATOM 718 N N . TYR A 1 86 ? 13.284 -6.928 -2.264 1.00 92.38 86 TYR A N 1
ATOM 719 C CA . TYR A 1 86 ? 13.323 -6.652 -0.829 1.00 92.38 86 TYR A CA 1
ATOM 720 C C . TYR A 1 86 ? 13.068 -7.942 -0.028 1.00 92.38 86 TYR A C 1
ATOM 722 O O . TYR A 1 86 ? 12.167 -8.721 -0.362 1.00 92.38 86 TYR A O 1
ATOM 730 N N . PRO A 1 87 ? 13.798 -8.169 1.078 1.00 93.56 87 PRO A N 1
ATOM 731 C CA . PRO A 1 87 ? 13.523 -9.272 1.986 1.00 93.56 87 PRO A CA 1
ATOM 732 C C . PRO A 1 87 ? 12.084 -9.237 2.513 1.00 93.56 87 PRO A C 1
ATOM 734 O O . PRO A 1 87 ? 11.585 -8.192 2.934 1.00 93.56 87 PRO A O 1
ATOM 737 N N . ARG A 1 88 ? 11.430 -10.403 2.600 1.00 90.56 88 ARG A N 1
ATOM 738 C CA . ARG A 1 88 ? 10.031 -10.511 3.066 1.00 90.56 88 ARG A CA 1
ATOM 739 C C . ARG A 1 88 ? 9.794 -9.913 4.456 1.00 90.56 88 ARG A C 1
ATOM 741 O O . ARG A 1 88 ? 8.707 -9.408 4.720 1.00 90.56 88 ARG A O 1
ATOM 748 N N . TRP A 1 89 ? 10.788 -9.949 5.345 1.00 94.06 89 TRP A N 1
ATOM 749 C CA . TRP A 1 89 ? 10.677 -9.331 6.669 1.00 94.06 89 TRP A CA 1
ATOM 750 C C . TRP A 1 89 ? 10.557 -7.800 6.585 1.00 94.06 89 TRP A C 1
ATOM 752 O O . TRP A 1 89 ? 9.786 -7.224 7.346 1.00 94.06 89 TRP A O 1
ATOM 762 N N . GLN A 1 90 ? 11.235 -7.151 5.627 1.00 95.62 90 GLN A N 1
ATOM 763 C CA . GLN A 1 90 ? 11.122 -5.705 5.402 1.00 95.62 90 GLN A CA 1
ATOM 764 C C . GLN A 1 90 ? 9.741 -5.342 4.859 1.00 95.62 90 GLN A C 1
ATOM 766 O O . GLN A 1 90 ? 9.137 -4.378 5.319 1.00 95.62 90 GLN A O 1
ATOM 771 N N . VAL A 1 91 ? 9.205 -6.151 3.939 1.00 94.50 91 VAL A N 1
ATOM 772 C CA . VAL A 1 91 ? 7.842 -5.961 3.415 1.00 94.50 91 VAL A CA 1
ATOM 773 C C . VAL A 1 91 ? 6.802 -6.114 4.534 1.00 94.50 91 VAL A C 1
ATOM 775 O O . VAL A 1 91 ? 5.909 -5.283 4.679 1.00 94.50 91 VAL A O 1
ATOM 778 N N . ASN A 1 92 ? 6.950 -7.127 5.394 1.00 94.94 92 ASN A N 1
ATOM 779 C CA . ASN A 1 92 ? 6.093 -7.303 6.570 1.00 94.94 92 ASN A CA 1
ATOM 780 C C . ASN A 1 92 ? 6.181 -6.116 7.548 1.00 94.94 92 ASN A C 1
ATOM 782 O O . ASN A 1 92 ? 5.149 -5.662 8.041 1.00 94.94 92 ASN A O 1
ATOM 786 N N . LEU A 1 93 ? 7.383 -5.591 7.810 1.00 95.81 93 LEU A N 1
ATOM 787 C CA . LEU A 1 93 ? 7.576 -4.430 8.684 1.00 95.81 93 LEU A CA 1
ATOM 788 C C . LEU A 1 93 ? 6.908 -3.172 8.107 1.00 95.81 93 LEU A C 1
ATOM 790 O O . LEU A 1 93 ? 6.228 -2.446 8.831 1.00 95.81 93 LEU A O 1
ATOM 794 N N . ASN A 1 94 ? 7.043 -2.950 6.796 1.00 95.19 94 ASN A N 1
ATOM 795 C CA . ASN A 1 94 ? 6.365 -1.865 6.089 1.00 95.19 94 ASN A CA 1
ATOM 796 C C . ASN A 1 94 ? 4.836 -1.978 6.210 1.00 95.19 94 ASN A C 1
ATOM 798 O O . ASN A 1 94 ? 4.166 -0.991 6.518 1.00 95.19 94 ASN A O 1
ATOM 802 N N . ASN A 1 95 ? 4.285 -3.186 6.057 1.00 95.25 95 ASN A N 1
ATOM 803 C CA . ASN A 1 95 ? 2.848 -3.418 6.219 1.00 95.25 95 ASN A CA 1
ATOM 804 C C . ASN A 1 95 ? 2.371 -3.139 7.637 1.00 95.25 95 ASN A C 1
ATOM 806 O O . ASN A 1 95 ? 1.308 -2.546 7.820 1.00 95.25 95 ASN A O 1
ATOM 810 N N . LEU A 1 96 ? 3.161 -3.527 8.638 1.00 95.56 96 LEU A N 1
ATOM 811 C CA . LEU A 1 96 ? 2.843 -3.245 10.030 1.00 95.56 96 LEU A CA 1
ATOM 812 C C . LEU A 1 96 ? 2.802 -1.731 10.271 1.00 95.56 96 L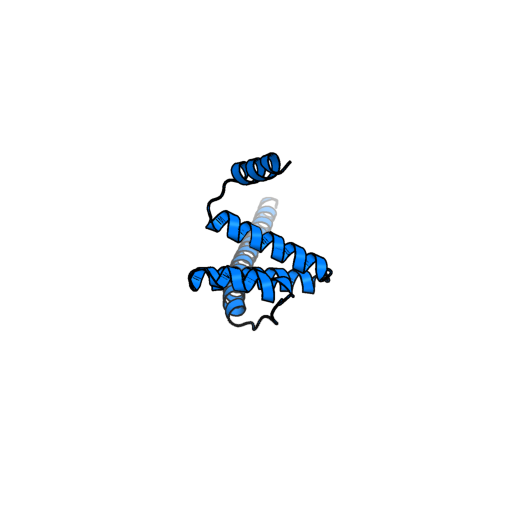EU A C 1
ATOM 814 O O . LEU A 1 96 ? 1.816 -1.227 10.801 1.00 95.56 96 LEU A O 1
ATOM 818 N N . GLY A 1 97 ? 3.814 -0.998 9.796 1.00 94.56 97 GLY A N 1
ATOM 819 C CA . GLY A 1 97 ? 3.870 0.461 9.898 1.00 94.56 97 GLY A CA 1
ATOM 820 C C . GLY A 1 97 ? 2.682 1.156 9.226 1.00 94.56 97 GLY A C 1
ATOM 821 O O . GLY A 1 97 ? 2.016 1.977 9.854 1.00 94.56 97 GLY A O 1
ATOM 822 N N . LYS A 1 98 ? 2.351 0.784 7.982 1.00 93.56 98 LYS A N 1
ATOM 823 C CA . LYS A 1 98 ? 1.178 1.322 7.266 1.00 93.56 98 LYS A CA 1
ATOM 824 C C . LYS A 1 98 ? -0.129 1.047 8.006 1.00 93.56 98 LYS A C 1
ATOM 826 O O . LYS A 1 98 ? -0.997 1.914 8.054 1.00 93.56 98 LYS A O 1
ATOM 831 N N . THR A 1 99 ? -0.257 -0.132 8.607 1.00 93.25 99 THR A N 1
ATOM 832 C CA . THR A 1 99 ? -1.446 -0.502 9.382 1.00 93.25 99 THR A CA 1
ATOM 833 C C . THR A 1 99 ? -1.556 0.309 10.677 1.00 93.25 99 THR A C 1
ATOM 835 O O . THR A 1 99 ? -2.641 0.764 11.027 1.00 93.25 99 THR A O 1
ATOM 838 N N . VAL A 1 100 ? -0.438 0.560 11.366 1.00 92.00 100 VAL A N 1
ATOM 839 C CA . VAL A 1 100 ? -0.406 1.446 12.543 1.00 92.00 100 VAL A CA 1
ATOM 840 C C . VAL A 1 100 ? -0.820 2.867 12.162 1.00 92.00 100 VAL A C 1
ATOM 842 O O . VAL A 1 100 ? -1.645 3.460 12.850 1.00 92.00 100 VAL A O 1
ATOM 845 N N . ILE A 1 101 ? -0.311 3.395 11.044 1.00 89.38 101 ILE A N 1
ATOM 846 C CA . ILE A 1 101 ? -0.712 4.716 10.536 1.00 89.38 101 ILE A CA 1
ATOM 847 C C . ILE A 1 101 ? -2.218 4.748 10.272 1.00 89.38 101 ILE A C 1
ATOM 849 O O . ILE A 1 101 ? -2.881 5.674 10.726 1.00 89.38 101 ILE A O 1
ATOM 853 N N . LEU A 1 102 ? -2.768 3.721 9.614 1.00 89.62 102 LEU A N 1
ATOM 854 C CA . LEU A 1 102 ? -4.208 3.611 9.375 1.00 89.62 102 LEU A CA 1
ATOM 855 C C . LEU A 1 102 ? -5.007 3.687 10.686 1.00 89.62 102 LEU A C 1
ATOM 857 O O . LEU A 1 102 ? -5.966 4.452 10.757 1.00 89.62 102 LEU A O 1
ATOM 861 N N . ILE A 1 103 ? -4.601 2.953 11.730 1.00 87.56 103 ILE A N 1
ATOM 862 C CA . ILE A 1 103 ? -5.256 2.989 13.049 1.00 87.56 103 ILE A CA 1
ATOM 863 C C . ILE A 1 103 ? -5.190 4.392 13.660 1.00 87.56 103 ILE A C 1
ATOM 865 O O . ILE A 1 103 ? -6.209 4.918 14.103 1.00 87.56 103 ILE A O 1
ATOM 869 N N . ILE A 1 104 ? -4.007 5.011 13.678 1.00 85.81 104 ILE A N 1
ATOM 870 C CA . ILE A 1 104 ? -3.811 6.346 14.259 1.00 85.81 104 ILE A CA 1
ATOM 871 C C . ILE A 1 104 ? -4.677 7.375 13.528 1.00 85.81 104 ILE A C 1
ATOM 873 O O . ILE A 1 104 ? -5.375 8.161 14.169 1.00 85.81 104 ILE A O 1
ATOM 877 N N . SER A 1 105 ? -4.673 7.341 12.192 1.00 82.00 105 SER A N 1
ATOM 878 C CA . SER A 1 105 ? -5.486 8.220 11.351 1.00 82.00 105 SER A CA 1
ATOM 879 C C . SER A 1 105 ? -6.982 8.000 11.563 1.00 82.00 105 SER A C 1
ATOM 881 O O . SER A 1 105 ? -7.735 8.968 11.632 1.00 82.00 105 SER A O 1
ATOM 883 N N . ALA A 1 106 ? -7.417 6.747 11.703 1.00 80.19 106 ALA A N 1
ATOM 884 C CA . ALA A 1 106 ? -8.814 6.399 11.938 1.00 80.19 106 ALA A CA 1
ATOM 885 C C . ALA A 1 106 ? -9.321 6.866 13.305 1.00 80.19 106 ALA A C 1
ATOM 887 O O . ALA A 1 106 ? -10.434 7.373 13.409 1.00 80.19 106 ALA A O 1
ATOM 888 N N . LEU A 1 107 ? -8.494 6.721 14.340 1.00 79.19 107 LEU A N 1
ATOM 889 C CA . LEU A 1 107 ? -8.815 7.133 15.704 1.00 79.19 107 LEU A CA 1
ATOM 890 C C . LEU A 1 107 ? -8.553 8.627 15.953 1.00 79.19 107 LEU A C 1
ATOM 892 O O . LEU A 1 107 ? -8.776 9.101 17.063 1.00 79.19 107 LEU A O 1
ATOM 896 N N . GLN A 1 108 ? -8.067 9.364 14.944 1.00 72.94 108 GLN A N 1
ATOM 897 C CA . GLN A 1 108 ? -7.649 10.769 15.044 1.00 72.94 108 GLN A CA 1
ATOM 898 C C . GLN A 1 108 ? -6.688 11.037 16.217 1.00 72.94 108 GLN A C 1
ATOM 900 O O . GLN A 1 108 ? -6.637 12.145 16.756 1.00 72.94 108 GLN A O 1
ATOM 905 N N . ILE A 1 109 ? -5.912 10.025 16.617 1.00 62.78 109 ILE A N 1
ATOM 906 C CA . ILE A 1 109 ? -4.997 10.128 17.753 1.00 62.78 109 ILE A CA 1
ATOM 907 C C . ILE A 1 109 ? -3.846 11.044 17.347 1.00 62.78 109 ILE A C 1
ATOM 909 O O . ILE A 1 109 ? -3.156 10.800 16.354 1.00 62.78 109 ILE A O 1
ATOM 913 N N . LYS A 1 110 ? -3.603 12.099 18.128 1.00 63.53 110 LYS A N 1
ATOM 914 C CA . LYS A 1 110 ? -2.431 12.947 17.915 1.00 63.53 110 LYS A CA 1
ATOM 915 C C . LYS A 1 110 ? -1.187 12.190 18.373 1.00 63.53 110 LYS A C 1
ATOM 917 O O . LYS A 1 110 ? -1.189 11.538 19.413 1.00 63.53 110 LYS A O 1
ATOM 922 N N . LEU A 1 111 ? -0.083 12.320 17.637 1.00 62.34 111 LEU A N 1
ATOM 923 C CA . LEU A 1 111 ? 1.207 11.717 18.016 1.00 62.34 111 LEU A CA 1
ATOM 924 C C . LEU A 1 111 ? 1.662 12.131 19.430 1.00 62.34 111 LEU A C 1
ATOM 926 O O . LEU A 1 111 ? 2.328 11.355 20.112 1.00 62.34 111 LEU A O 1
ATOM 930 N N . SER A 1 112 ? 1.262 13.322 19.891 1.00 64.06 112 SER A N 1
ATOM 931 C CA . SER A 1 112 ? 1.478 13.797 21.264 1.00 64.06 112 SER A CA 1
ATOM 932 C C . SER A 1 112 ? 0.846 12.891 22.319 1.00 64.06 112 SER A C 1
ATOM 934 O O . SER A 1 112 ? 1.435 12.684 23.378 1.00 64.06 112 SER A O 1
ATOM 936 N N . ASP A 1 113 ? -0.324 12.337 22.018 1.00 64.88 113 ASP A N 1
ATOM 937 C CA . ASP A 1 113 ? -1.093 11.511 22.943 1.00 64.88 113 ASP A CA 1
ATOM 938 C C . ASP A 1 113 ? -0.462 10.115 23.038 1.00 64.88 113 ASP A C 1
ATOM 940 O O . ASP A 1 113 ? -0.363 9.535 24.111 1.00 64.88 113 ASP A O 1
ATOM 944 N N . LEU A 1 114 ? 0.093 9.599 21.939 1.00 66.38 114 LEU A N 1
ATOM 945 C CA . LEU A 1 114 ? 0.849 8.340 21.955 1.00 66.38 114 LEU A CA 1
ATOM 946 C C . LEU A 1 114 ? 2.143 8.441 22.768 1.00 66.38 114 LEU A C 1
ATOM 948 O O . LEU A 1 114 ? 2.479 7.531 23.528 1.00 66.38 114 LEU A O 1
ATOM 952 N N . LEU A 1 115 ? 2.871 9.551 22.625 1.00 68.81 115 LEU A N 1
ATOM 953 C CA . LEU A 1 115 ? 4.103 9.787 23.378 1.00 68.81 115 LEU A CA 1
ATOM 954 C C . LEU A 1 115 ? 3.833 9.980 24.876 1.00 68.81 115 LEU A C 1
ATOM 956 O O . LEU A 1 115 ? 4.655 9.564 25.694 1.00 68.81 115 LEU A O 1
ATOM 960 N N . SER A 1 116 ? 2.693 10.571 25.251 1.00 69.69 116 SER A N 1
ATOM 961 C CA . SER A 1 116 ? 2.302 10.691 26.657 1.00 69.69 116 SER A CA 1
ATOM 962 C C . SER A 1 116 ? 1.933 9.331 27.259 1.00 69.69 116 SER A C 1
ATOM 964 O O . SER A 1 116 ? 2.432 9.010 28.338 1.00 69.69 116 SER A O 1
ATOM 966 N N . PHE A 1 117 ? 1.195 8.475 26.540 1.00 61.44 117 PHE A N 1
ATOM 967 C CA . PHE A 1 117 ? 0.916 7.097 26.971 1.00 61.44 117 PHE A CA 1
ATOM 968 C C . PHE A 1 117 ? 2.191 6.265 27.177 1.00 61.44 117 PHE A C 1
ATOM 970 O O . PHE A 1 117 ? 2.337 5.598 28.201 1.00 61.44 117 PHE A O 1
ATOM 977 N N . ALA A 1 118 ? 3.153 6.344 26.253 1.00 67.38 118 ALA A N 1
ATOM 978 C CA . ALA A 1 118 ? 4.426 5.628 26.373 1.00 67.38 118 ALA A CA 1
ATOM 979 C C . ALA A 1 118 ? 5.282 6.111 27.560 1.00 67.38 118 ALA A C 1
ATOM 981 O O . ALA A 1 118 ? 6.081 5.348 28.103 1.00 67.38 118 ALA A O 1
ATOM 982 N N . LYS A 1 119 ? 5.117 7.373 27.975 1.00 56.84 119 LYS A N 1
ATOM 983 C CA . LYS A 1 119 ? 5.841 7.969 29.105 1.00 56.84 119 LYS A CA 1
ATOM 984 C C . LYS A 1 119 ? 5.225 7.619 30.463 1.00 56.84 119 LYS A C 1
ATOM 986 O O . LYS A 1 119 ? 5.961 7.556 31.437 1.00 56.84 119 LYS A O 1
ATOM 991 N N . VAL A 1 120 ? 3.911 7.385 30.521 1.00 57.12 120 VAL A N 1
ATOM 992 C CA . VAL A 1 120 ? 3.182 6.996 31.747 1.00 57.12 120 VAL A CA 1
ATOM 993 C C . VAL A 1 120 ? 3.361 5.506 32.082 1.00 57.12 120 VAL A C 1
ATOM 995 O O . VAL A 1 120 ? 3.197 5.112 33.228 1.00 57.12 120 VAL A O 1
ATOM 998 N N . SER A 1 121 ? 3.738 4.674 31.105 1.00 47.91 121 SER A N 1
ATOM 999 C CA . SER A 1 121 ? 3.982 3.233 31.295 1.00 47.91 121 SER A CA 1
ATOM 1000 C C . SER A 1 121 ? 5.384 2.879 31.843 1.00 47.91 121 SER A C 1
ATOM 1002 O O . SER A 1 121 ? 5.742 1.698 31.852 1.00 47.91 121 SER A O 1
ATOM 1004 N N . LYS A 1 122 ? 6.191 3.864 32.259 1.00 45.94 122 LYS A N 1
ATOM 1005 C CA . LYS A 1 122 ? 7.482 3.673 32.945 1.00 45.94 122 LYS A CA 1
ATOM 1006 C C . LYS A 1 122 ? 7.353 4.044 34.413 1.00 45.94 122 LYS A C 1
ATOM 1008 O O . LYS A 1 122 ? 7.963 3.321 35.227 1.00 45.94 122 LYS A O 1
#

Foldseek 3Di:
DVVVVVVVVVVVVVVVVVVVVVVVVVVVVVVVVVVVVLVVPPQPFLDAPCCVPPVLVLLVVDDPVSSCVLSSVLRVVSSVCVVVVHDSVVNNVVSVVSSVVVVCVVVVPDPVNVVVVVVVVD

Radius of gyration: 24.66 Å; chains: 1; bounding box: 40×49×78 Å

pLDDT: mean 81.01, std 13.94, range [45.94, 95.81]

Organism: NCBI:txid56107

Sequence (122 aa):
MQYHIEDIVSLKSEKIITDLEELAEELEKLSKLNKRLRKYKKVEPGETWVSRWIASPIAYLFPPERREEWLGDLYEVNGEMLHKSYPRWQVNLNNLGKTVILIISALQIKLSDLLSFAKVSK

Secondary structure (DSSP, 8-state):
-HHHHHHHHHHHHHHHHHHHHHHHHHHHHHHHHHHHHHTTS-------HHIIIIIHHHHTTS-HHHHHHHHHHHHHHHHHHHHTT--HHHHHHHHHHHHHHHHHHHTT--HHHHHHHHHHT-